Protein AF-A0A6N7ZIE1-F1 (afdb_monomer)

Sequence (97 aa):
MPTAGNAPGGEATAQGERPASGERPAAGTGRAQRPQRKSVLLRLDPAVHDALARWAGDDLRSVNAQIEMLLRRALDDAGRLPRDVRPPRRPGRPPRT

Mean predicted aligned error: 16.47 Å

Radius of gyration: 31.72 Å; Cα contacts (8 Å, |Δi|>4): 17; chains: 1; bounding box: 100×53×30 Å

Secondary structure (DSSP, 8-state):
---------------------------------PPPPPP------HHHHHHHHHHHHHTT--HHHHHHHHHHHHHHHTT---TTPPPPPPP-PPP--

Solvent-accessible surface area (backbone atoms only — not comparable to full-atom values): 6924 Å² total; per-residue (Å²): 136,87,84,88,86,88,85,90,79,87,83,89,78,77,88,74,82,74,74,80,81,71,84,73,80,82,80,74,73,78,73,73,79,72,76,84,78,86,85,76,92,78,90,70,60,67,70,58,50,51,53,47,45,50,53,14,54,77,70,78,41,52,51,68,59,44,52,52,51,51,51,51,48,55,28,47,78,67,74,65,55,64,92,82,65,76,76,80,80,72,84,78,73,77,79,85,127

Organism: NCBI:txid2672572

Nearest PDB structures (foldseek):
  1bdv-assembly1_B  TM=9.061E-01  e=1.707E-01  Lederbergvirus P22
  5x3t-assembly1_G  TM=7.809E-01  e=3.071E+00  Mycobacterium tuberculosis H37Rv

Structure (mmCIF, N/CA/C/O backbone):
data_AF-A0A6N7ZIE1-F1
#
_entry.id   AF-A0A6N7ZIE1-F1
#
loop_
_atom_site.group_PDB
_atom_site.id
_atom_site.type_symbol
_atom_site.label_atom_id
_atom_site.label_alt_id
_atom_site.label_comp_id
_atom_site.label_asym_id
_atom_site.label_entity_id
_atom_site.label_seq_id
_atom_site.pdbx_PDB_ins_code
_atom_site.Cartn_x
_atom_site.Cartn_y
_atom_site.Cartn_z
_atom_site.occupancy
_atom_site.B_iso_or_equiv
_atom_site.auth_seq_id
_atom_site.auth_comp_id
_atom_site.auth_asym_id
_atom_site.auth_atom_id
_atom_site.pdbx_PDB_model_num
ATOM 1 N N . MET A 1 1 ? 88.232 14.280 -9.370 1.00 57.09 1 MET A N 1
ATOM 2 C CA . MET A 1 1 ? 87.932 14.826 -10.717 1.00 57.09 1 MET A CA 1
ATOM 3 C C . MET A 1 1 ? 86.803 13.971 -11.275 1.00 57.09 1 MET A C 1
ATOM 5 O O . MET A 1 1 ? 87.022 12.763 -11.284 1.00 57.09 1 MET A O 1
ATOM 9 N N . PRO A 1 2 ? 85.581 14.497 -11.510 1.00 53.16 2 PRO A N 1
ATOM 10 C CA . PRO A 1 2 ? 85.214 15.612 -12.415 1.00 53.16 2 PRO A CA 1
ATOM 11 C C . PRO A 1 2 ? 84.590 16.828 -11.678 1.00 53.16 2 PRO A C 1
ATOM 13 O O . PRO A 1 2 ? 83.966 16.656 -10.639 1.00 53.16 2 PRO A O 1
ATOM 16 N N . THR A 1 3 ? 85.043 18.062 -11.935 1.00 56.16 3 THR A N 1
ATOM 17 C CA . THR A 1 3 ? 84.508 19.131 -12.826 1.00 56.16 3 THR A CA 1
ATOM 18 C C . THR A 1 3 ? 83.091 19.633 -12.522 1.00 56.16 3 THR A C 1
ATOM 20 O O . THR A 1 3 ? 82.105 18.926 -12.700 1.00 56.16 3 THR A O 1
ATOM 23 N N . ALA A 1 4 ? 83.037 20.901 -12.108 1.00 48.09 4 ALA A N 1
ATOM 24 C CA . ALA A 1 4 ? 81.848 21.715 -11.903 1.00 48.09 4 ALA A CA 1
ATOM 25 C C . ALA A 1 4 ? 81.158 22.118 -13.217 1.00 48.09 4 ALA A C 1
ATOM 27 O O . ALA A 1 4 ? 81.794 22.164 -14.268 1.00 48.09 4 ALA A O 1
ATOM 28 N N . GLY A 1 5 ? 79.901 22.551 -13.087 1.00 49.28 5 GLY A N 1
ATOM 29 C CA . GLY A 1 5 ? 79.308 23.572 -13.949 1.00 49.28 5 GLY A CA 1
ATOM 30 C C . GLY A 1 5 ? 78.075 23.119 -14.720 1.00 49.28 5 GLY A C 1
ATOM 31 O O . GLY A 1 5 ? 78.214 22.507 -15.769 1.00 49.28 5 GLY A O 1
ATOM 32 N N . ASN A 1 6 ? 76.884 23.492 -14.237 1.00 49.50 6 ASN A N 1
ATOM 33 C CA . ASN A 1 6 ? 75.975 24.358 -14.999 1.00 49.50 6 ASN A CA 1
ATOM 34 C C . ASN A 1 6 ? 74.788 24.832 -14.127 1.00 49.50 6 ASN A C 1
ATOM 36 O O . ASN A 1 6 ? 73.985 24.032 -13.659 1.00 49.50 6 ASN A O 1
ATOM 40 N N . ALA A 1 7 ? 74.681 26.144 -13.950 1.00 51.91 7 ALA A N 1
ATOM 41 C CA . ALA A 1 7 ? 73.446 26.918 -13.788 1.00 51.91 7 ALA A CA 1
ATOM 42 C C . ALA A 1 7 ? 73.644 28.133 -14.722 1.00 51.91 7 ALA A C 1
ATOM 44 O O . ALA A 1 7 ? 74.802 28.559 -14.823 1.00 51.91 7 ALA A O 1
ATOM 45 N N . PRO A 1 8 ? 72.624 28.717 -15.396 1.00 54.25 8 PRO A N 1
ATOM 46 C CA . PRO A 1 8 ? 71.501 29.378 -14.709 1.00 54.25 8 PRO A CA 1
ATOM 47 C C . PRO A 1 8 ? 70.176 29.504 -15.519 1.00 54.25 8 PRO A C 1
ATOM 49 O O . PRO A 1 8 ? 70.077 29.096 -16.671 1.00 54.25 8 PRO A O 1
ATOM 52 N N . GLY A 1 9 ? 69.176 30.149 -14.905 1.00 40.12 9 GLY A N 1
ATOM 53 C CA . GLY A 1 9 ? 67.934 30.649 -15.524 1.00 40.12 9 GLY A CA 1
ATOM 54 C C . GLY A 1 9 ? 66.729 30.201 -14.697 1.00 40.12 9 GLY A C 1
ATOM 55 O O . GLY A 1 9 ? 66.372 29.034 -14.735 1.00 40.12 9 GLY A O 1
ATOM 56 N N . GLY A 1 10 ? 66.161 31.008 -13.793 1.00 45.00 10 GLY A N 1
ATOM 57 C CA . GLY A 1 10 ? 65.449 32.247 -14.127 1.00 45.00 10 GLY A CA 1
ATOM 58 C C . GLY A 1 10 ? 64.207 31.837 -14.916 1.00 45.00 10 GLY A C 1
ATOM 59 O O . GLY A 1 10 ? 64.344 31.491 -16.075 1.00 45.00 10 GLY A O 1
ATOM 60 N N . GLU A 1 11 ? 63.042 31.657 -14.297 1.00 44.75 11 GLU A N 1
ATOM 61 C CA . GLU A 1 11 ? 62.085 32.743 -14.086 1.00 44.75 11 GLU A CA 1
ATOM 62 C C . GLU A 1 11 ? 61.252 32.518 -12.813 1.00 44.75 11 GLU A C 1
ATOM 64 O O . GLU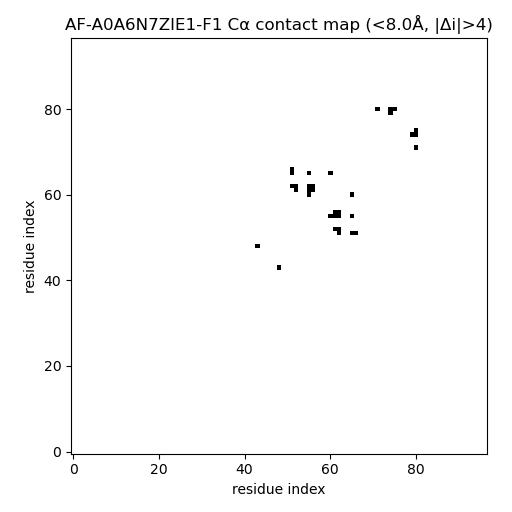 A 1 11 ? 60.464 31.581 -12.693 1.00 44.75 11 GLU A O 1
ATOM 69 N N . ALA A 1 12 ? 61.413 33.431 -11.85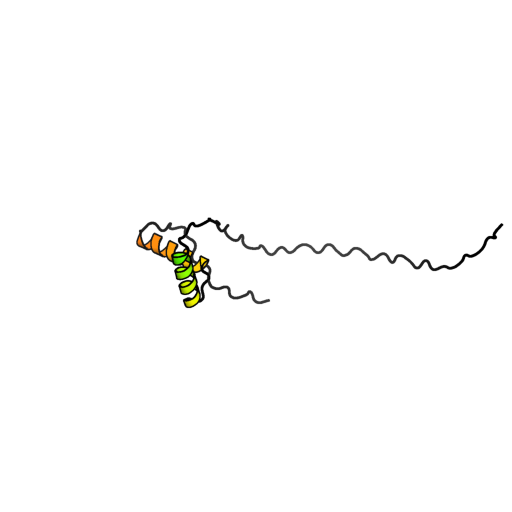8 1.00 51.97 12 ALA A N 1
ATOM 70 C CA . ALA A 1 12 ? 60.405 33.697 -10.851 1.00 51.97 12 ALA A CA 1
ATOM 71 C C . ALA A 1 12 ? 59.393 34.660 -11.478 1.00 51.97 12 ALA A C 1
ATOM 73 O O . ALA A 1 12 ? 59.722 35.816 -11.739 1.00 51.97 12 ALA A O 1
ATOM 74 N N . THR A 1 13 ? 58.163 34.207 -11.706 1.00 51.62 13 THR A N 1
ATOM 75 C CA . THR A 1 13 ? 57.048 35.111 -11.995 1.00 51.62 13 THR A CA 1
ATOM 76 C C . THR A 1 13 ? 56.014 34.975 -10.892 1.00 51.62 13 THR A C 1
ATOM 78 O O . THR A 1 13 ? 55.289 33.991 -10.795 1.00 51.62 13 THR A O 1
ATOM 81 N N . ALA A 1 14 ? 56.059 35.980 -10.021 1.00 49.78 14 ALA A N 1
ATOM 82 C CA . ALA A 1 14 ? 54.968 36.579 -9.270 1.00 49.78 14 ALA A CA 1
ATOM 83 C C . ALA A 1 14 ? 53.763 35.680 -8.955 1.00 49.78 14 ALA A C 1
ATOM 85 O O . ALA A 1 14 ? 52.866 35.455 -9.767 1.00 49.78 14 ALA A O 1
ATOM 86 N N . GLN A 1 15 ? 53.708 35.289 -7.685 1.00 45.94 15 GLN A N 1
ATOM 87 C CA . GLN A 1 15 ? 52.477 34.959 -6.986 1.00 45.94 15 GLN A CA 1
ATOM 88 C C . GLN A 1 15 ? 51.531 36.164 -7.093 1.00 45.94 15 GLN A C 1
ATOM 90 O O . GLN A 1 15 ? 51.687 37.157 -6.392 1.00 45.94 15 GLN A O 1
ATOM 95 N N . GLY A 1 16 ? 50.576 36.095 -8.018 1.00 43.91 16 GLY A N 1
ATOM 96 C CA . GLY A 1 16 ? 49.427 36.987 -8.024 1.00 43.91 16 GLY A CA 1
ATOM 97 C C . GLY A 1 16 ? 48.495 36.583 -6.890 1.00 43.91 16 GLY A C 1
ATOM 98 O O . GLY A 1 16 ? 47.779 35.586 -7.002 1.00 43.91 16 GLY A O 1
ATOM 99 N N . GLU A 1 17 ? 48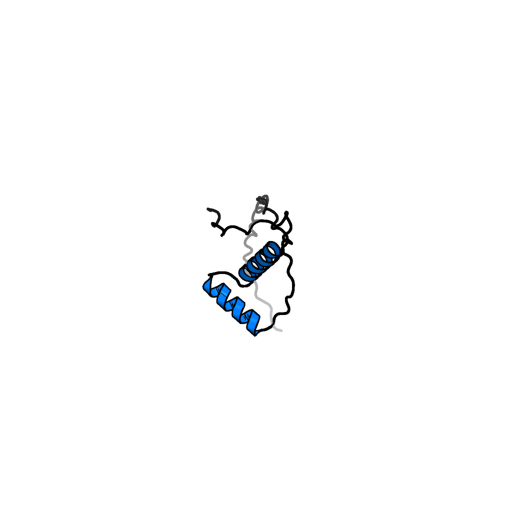.523 37.349 -5.802 1.00 53.81 17 GLU A N 1
ATOM 100 C CA . GLU A 1 17 ? 47.493 37.362 -4.768 1.00 53.81 17 GLU A CA 1
ATOM 101 C C . GLU A 1 17 ? 46.114 37.465 -5.432 1.00 53.81 17 GLU A C 1
ATOM 103 O O . GLU A 1 17 ? 45.734 38.493 -5.993 1.00 53.81 17 GLU A O 1
ATOM 108 N N . ARG A 1 18 ? 45.348 36.369 -5.397 1.00 57.50 18 ARG A N 1
ATOM 109 C CA . ARG A 1 18 ? 43.918 36.420 -5.694 1.00 57.50 18 ARG A CA 1
ATOM 110 C C . ARG A 1 18 ? 43.226 37.004 -4.463 1.00 57.50 18 ARG A C 1
ATOM 112 O O . ARG A 1 18 ? 43.316 36.389 -3.399 1.00 57.50 18 ARG A O 1
ATOM 119 N N . PRO A 1 19 ? 42.536 38.150 -4.576 1.00 49.94 19 PRO A N 1
ATOM 120 C CA . PRO A 1 19 ? 41.827 38.724 -3.448 1.00 49.94 19 PRO A CA 1
ATOM 121 C C . PRO A 1 19 ? 40.695 37.798 -3.000 1.00 49.94 19 PRO A C 1
ATOM 123 O O . PRO A 1 19 ? 40.087 37.082 -3.803 1.00 49.94 19 PRO A O 1
ATOM 126 N N . ALA A 1 20 ? 40.459 37.832 -1.688 1.00 59.59 20 ALA A N 1
ATOM 127 C CA . ALA A 1 20 ? 39.462 37.084 -0.944 1.00 59.59 20 ALA A CA 1
ATOM 128 C C . ALA A 1 20 ? 38.162 36.901 -1.739 1.00 59.59 20 ALA A C 1
ATOM 130 O O . ALA A 1 20 ? 37.449 37.858 -2.046 1.00 59.59 20 ALA A O 1
ATOM 131 N N . SER A 1 21 ? 37.854 35.643 -2.063 1.00 58.28 21 SER A N 1
ATOM 132 C CA . SER A 1 21 ? 36.525 35.266 -2.526 1.00 58.28 21 SER A CA 1
ATOM 133 C C . SER A 1 21 ? 35.552 35.587 -1.402 1.00 58.28 21 SER A C 1
ATOM 135 O O . SER A 1 21 ? 35.539 34.901 -0.384 1.00 58.28 21 SER A O 1
ATOM 137 N N . GLY A 1 22 ? 34.804 36.674 -1.591 1.00 53.88 22 GLY A N 1
ATOM 138 C CA . GLY A 1 22 ? 33.809 37.168 -0.659 1.00 53.88 22 GLY A CA 1
ATOM 139 C C . GLY A 1 22 ? 32.941 36.042 -0.119 1.00 53.88 22 GLY A C 1
ATOM 140 O O . GLY A 1 22 ? 32.384 35.232 -0.869 1.00 53.88 22 GLY A O 1
ATOM 141 N N . GLU A 1 23 ? 32.856 36.025 1.204 1.00 56.34 23 GLU A N 1
ATOM 142 C CA . GLU A 1 23 ? 31.875 35.307 1.991 1.00 56.34 23 GLU A CA 1
ATOM 143 C C . GLU A 1 23 ? 30.495 35.502 1.348 1.00 56.34 23 GLU A C 1
ATOM 145 O O . GLU A 1 23 ? 29.907 36.582 1.403 1.00 56.34 23 GLU A O 1
ATOM 150 N N . ARG A 1 24 ? 29.986 34.477 0.657 1.00 61.91 24 ARG A N 1
ATOM 151 C CA . ARG A 1 24 ? 28.591 34.473 0.215 1.00 61.91 24 ARG A CA 1
ATOM 152 C C . ARG A 1 24 ? 27.749 34.148 1.446 1.00 61.91 24 ARG A C 1
ATOM 154 O O . ARG A 1 24 ? 27.857 33.019 1.929 1.00 61.91 24 ARG A O 1
ATOM 161 N N . PRO A 1 25 ? 26.911 35.069 1.959 1.00 51.03 25 PRO A N 1
ATOM 162 C CA . PRO A 1 25 ? 26.016 34.728 3.048 1.00 51.03 25 PRO A CA 1
ATOM 163 C C . PRO A 1 25 ? 25.059 33.638 2.563 1.00 51.03 25 PRO A C 1
ATOM 165 O O . PRO A 1 25 ? 24.392 33.763 1.532 1.00 51.03 25 PRO A O 1
ATOM 168 N N . ALA A 1 26 ? 25.043 32.533 3.304 1.00 58.78 26 ALA A N 1
ATOM 169 C CA . ALA A 1 26 ? 24.192 31.385 3.066 1.00 58.78 26 ALA A CA 1
ATOM 170 C C . ALA A 1 26 ? 22.716 31.788 3.209 1.00 58.78 26 ALA A C 1
ATOM 172 O O . ALA A 1 26 ? 22.160 31.804 4.305 1.00 58.78 26 ALA A O 1
ATOM 173 N N . ALA A 1 27 ? 22.055 32.087 2.090 1.00 54.41 27 ALA A N 1
ATOM 174 C CA . ALA A 1 27 ? 20.606 32.227 2.040 1.00 54.41 27 ALA A CA 1
ATOM 175 C C . ALA A 1 27 ? 19.962 30.831 2.086 1.00 54.41 27 ALA A C 1
ATOM 177 O O . ALA A 1 27 ? 19.533 30.269 1.079 1.00 54.41 27 ALA A O 1
ATOM 178 N N . GLY A 1 28 ? 19.926 30.240 3.281 1.00 54.22 28 GLY A N 1
ATOM 179 C CA . GLY A 1 28 ? 19.132 29.055 3.567 1.00 54.22 28 GLY A CA 1
ATOM 180 C C . GLY A 1 28 ? 17.648 29.408 3.536 1.00 54.22 28 GLY A C 1
ATOM 181 O O . GLY A 1 28 ? 17.066 29.742 4.564 1.00 54.22 28 GLY A O 1
ATOM 182 N N . THR A 1 29 ? 17.005 29.317 2.371 1.00 60.22 29 THR A N 1
ATOM 183 C CA . THR A 1 29 ? 15.540 29.299 2.310 1.00 60.22 29 THR A CA 1
ATOM 184 C C . THR A 1 29 ? 15.067 28.046 3.039 1.00 60.22 29 THR A C 1
ATOM 186 O O . THR A 1 29 ? 15.366 26.928 2.610 1.00 60.22 29 THR A O 1
ATOM 189 N N . GLY A 1 30 ? 14.388 28.235 4.172 1.00 57.19 30 GLY A N 1
ATOM 190 C CA . GLY A 1 30 ? 13.998 27.178 5.097 1.00 57.19 30 GLY A CA 1
ATOM 191 C C . GLY A 1 30 ? 13.375 25.979 4.388 1.00 57.19 30 GLY A C 1
ATOM 192 O O . GLY A 1 30 ? 12.230 26.018 3.936 1.00 57.19 30 GLY A O 1
ATOM 193 N N . ARG A 1 31 ? 14.125 24.876 4.313 1.00 63.44 31 ARG A N 1
ATOM 194 C CA . ARG A 1 31 ? 13.582 23.581 3.913 1.00 63.44 31 ARG A CA 1
ATOM 195 C C . ARG A 1 31 ? 12.596 23.185 5.002 1.00 63.44 31 ARG A C 1
ATOM 197 O O . ARG A 1 31 ? 13.018 22.696 6.045 1.00 63.44 31 ARG A O 1
ATOM 204 N N . ALA A 1 32 ? 11.304 23.430 4.767 1.00 64.50 32 ALA A N 1
ATOM 205 C CA . ALA A 1 32 ? 10.228 22.997 5.651 1.00 64.50 32 ALA A CA 1
ATOM 206 C C . ALA A 1 32 ? 10.536 21.572 6.124 1.00 64.50 32 ALA A C 1
ATOM 208 O O . ALA A 1 32 ? 10.708 20.673 5.288 1.00 64.50 32 ALA A O 1
ATOM 209 N N . GLN A 1 33 ? 10.702 21.402 7.440 1.00 64.31 33 GLN A N 1
ATOM 210 C CA . GLN A 1 33 ? 11.155 20.150 8.033 1.00 64.31 33 GLN A CA 1
ATOM 211 C C . GLN A 1 33 ? 10.268 19.026 7.496 1.00 64.31 33 GLN A C 1
ATOM 213 O O . GLN A 1 33 ? 9.048 19.012 7.693 1.00 64.31 33 GLN A O 1
ATOM 218 N N . ARG A 1 34 ? 10.854 18.118 6.705 1.00 64.75 34 ARG A N 1
ATOM 219 C CA . ARG A 1 34 ? 10.106 16.956 6.234 1.00 64.75 34 ARG A CA 1
ATOM 220 C C . ARG A 1 34 ? 9.803 16.131 7.488 1.00 64.75 34 ARG A C 1
ATOM 222 O O . ARG A 1 34 ? 10.756 15.781 8.174 1.00 64.75 34 ARG A O 1
ATOM 229 N N . PRO A 1 35 ? 8.527 15.825 7.787 1.00 68.06 35 PRO A N 1
ATOM 230 C CA . PRO A 1 35 ? 8.190 14.968 8.910 1.00 68.06 35 PRO A CA 1
ATOM 231 C C . PRO A 1 35 ? 9.001 13.680 8.791 1.00 68.06 35 PRO A C 1
ATOM 233 O O . PRO A 1 35 ? 9.080 13.095 7.702 1.00 68.06 35 PRO A O 1
ATOM 236 N N . GLN A 1 36 ? 9.645 13.307 9.896 1.00 74.50 36 GLN A N 1
ATOM 237 C CA . GLN A 1 36 ? 10.507 12.139 9.977 1.00 74.50 36 GLN A CA 1
ATOM 238 C C . GLN A 1 36 ? 9.694 10.912 9.548 1.00 74.50 36 GLN A C 1
ATOM 240 O O . GLN A 1 36 ? 8.690 10.563 10.171 1.00 74.50 36 GLN A O 1
ATOM 245 N N . ARG A 1 37 ? 10.093 10.274 8.445 1.00 75.62 37 ARG A N 1
ATOM 246 C CA . ARG A 1 37 ? 9.490 9.010 8.014 1.00 75.62 37 ARG A CA 1
ATOM 247 C C . ARG A 1 37 ? 10.082 7.902 8.874 1.00 75.62 37 ARG A C 1
ATOM 249 O O . ARG A 1 37 ? 11.302 7.809 8.979 1.00 75.62 37 ARG A O 1
ATOM 256 N N . LYS A 1 38 ? 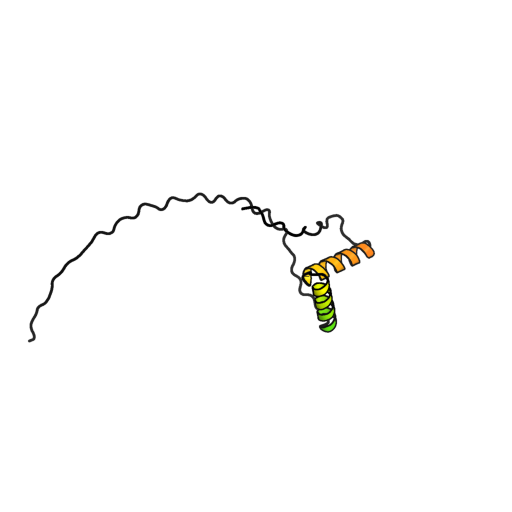9.229 7.081 9.481 1.00 78.38 38 LYS A N 1
ATOM 257 C CA . LYS A 1 38 ? 9.663 5.894 10.222 1.00 78.38 38 LYS A CA 1
ATOM 258 C C . LYS A 1 38 ? 9.945 4.776 9.217 1.00 78.38 38 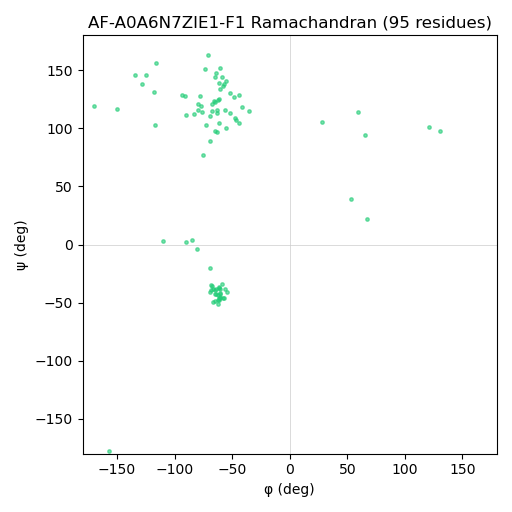LYS A C 1
ATOM 260 O O . LYS A 1 38 ? 9.053 4.417 8.453 1.00 78.38 38 LYS A O 1
ATOM 265 N N . SER A 1 39 ? 11.172 4.259 9.192 1.00 80.62 39 SER A N 1
ATOM 266 C CA . SER A 1 39 ? 11.524 3.047 8.447 1.00 80.62 39 SER A CA 1
ATOM 267 C C . SER A 1 39 ? 11.362 1.833 9.352 1.00 80.62 39 SER A C 1
ATOM 269 O O . SER A 1 39 ? 11.913 1.808 10.451 1.00 80.62 39 SER A O 1
ATOM 271 N N . VAL A 1 40 ? 10.618 0.834 8.888 1.00 82.19 40 VAL A N 1
ATOM 272 C CA . VAL A 1 40 ? 10.378 -0.423 9.604 1.00 82.19 40 VAL A CA 1
ATOM 273 C C . VAL A 1 40 ? 10.713 -1.570 8.659 1.00 82.19 40 VAL A C 1
ATOM 275 O O . VAL A 1 40 ? 10.373 -1.508 7.478 1.00 82.19 40 VAL A O 1
ATOM 278 N N . LEU A 1 41 ? 11.382 -2.606 9.168 1.00 87.75 41 LEU A N 1
ATOM 279 C CA . LEU A 1 41 ? 11.597 -3.846 8.425 1.00 87.75 41 LEU A CA 1
ATOM 280 C C . LEU A 1 41 ? 10.325 -4.693 8.501 1.00 87.75 41 LEU A C 1
ATOM 282 O O . LEU A 1 41 ? 9.924 -5.115 9.585 1.00 87.75 41 LEU A O 1
ATOM 286 N N . LEU A 1 42 ? 9.691 -4.928 7.355 1.00 86.88 42 LEU A N 1
ATOM 287 C CA . LEU A 1 42 ? 8.529 -5.803 7.246 1.00 86.88 42 LEU A CA 1
ATOM 288 C C . LEU A 1 42 ? 8.995 -7.209 6.872 1.00 86.88 42 LEU A C 1
ATOM 290 O O . LEU A 1 42 ? 9.739 -7.383 5.909 1.00 86.88 42 LEU A O 1
ATOM 294 N N . ARG A 1 43 ? 8.547 -8.213 7.627 1.00 92.38 43 ARG A N 1
ATOM 295 C CA . ARG A 1 43 ? 8.674 -9.615 7.221 1.00 92.38 43 ARG A CA 1
ATOM 296 C C . ARG A 1 43 ? 7.425 -9.973 6.436 1.00 92.38 43 ARG A C 1
ATOM 298 O O . ARG A 1 43 ? 6.338 -9.998 7.005 1.00 92.38 43 ARG A O 1
ATOM 305 N N . LEU A 1 44 ? 7.592 -10.198 5.141 1.00 88.81 44 LEU A N 1
ATOM 306 C CA . LEU A 1 44 ? 6.511 -10.548 4.236 1.00 88.81 44 LEU A CA 1
ATOM 307 C C . LEU A 1 44 ? 6.867 -11.844 3.518 1.00 88.81 44 LEU A C 1
ATOM 309 O O . LEU A 1 44 ? 8.037 -12.091 3.226 1.00 88.81 44 LEU A O 1
ATOM 313 N N . ASP A 1 45 ? 5.852 -12.655 3.243 1.00 95.19 45 ASP A N 1
ATOM 314 C CA . ASP A 1 45 ? 6.004 -13.780 2.335 1.00 95.19 45 ASP A CA 1
ATOM 315 C C . ASP A 1 45 ? 6.424 -13.270 0.935 1.00 95.19 45 ASP A C 1
ATOM 317 O O . ASP A 1 45 ? 5.832 -12.297 0.448 1.00 95.19 45 ASP A O 1
ATOM 321 N N . PRO A 1 46 ? 7.430 -13.878 0.276 1.00 93.50 46 PRO A N 1
ATOM 322 C CA . PRO A 1 46 ? 7.907 -13.417 -1.028 1.00 93.50 46 PRO A CA 1
ATOM 323 C C . PRO A 1 46 ? 6.812 -13.352 -2.101 1.00 93.50 46 PRO A C 1
ATOM 325 O O . PRO A 1 46 ? 6.767 -12.394 -2.870 1.00 93.50 46 PRO A O 1
ATOM 328 N N . ALA A 1 47 ? 5.875 -14.304 -2.125 1.00 96.19 47 ALA A N 1
ATOM 329 C CA . ALA A 1 47 ? 4.804 -14.311 -3.117 1.00 96.19 47 ALA A CA 1
ATOM 330 C C . ALA A 1 47 ? 3.823 -13.149 -2.899 1.00 96.19 47 ALA A C 1
ATOM 332 O O . ALA A 1 47 ? 3.328 -12.555 -3.861 1.00 96.19 47 ALA A O 1
ATOM 333 N N . VAL A 1 48 ? 3.576 -12.780 -1.638 1.00 95.62 48 VAL A N 1
ATOM 334 C CA . VAL A 1 48 ? 2.747 -11.614 -1.297 1.00 95.62 48 VAL A CA 1
ATOM 335 C C . VAL A 1 48 ? 3.458 -10.317 -1.675 1.00 95.62 48 VAL A C 1
ATOM 337 O O . VAL A 1 48 ? 2.826 -9.410 -2.219 1.00 95.62 48 VAL A O 1
ATOM 340 N N . HIS A 1 49 ? 4.769 -10.230 -1.435 1.00 95.25 49 HIS A N 1
ATOM 341 C CA . HIS A 1 49 ? 5.567 -9.091 -1.880 1.00 95.25 49 HIS A CA 1
ATOM 342 C C . HIS A 1 49 ? 5.467 -8.904 -3.400 1.00 95.25 49 HIS A C 1
ATOM 344 O O . HIS A 1 49 ? 5.210 -7.795 -3.868 1.00 95.25 49 HIS A O 1
ATOM 350 N N . ASP A 1 50 ? 5.597 -9.985 -4.165 1.00 96.69 50 ASP A N 1
ATOM 351 C CA . ASP A 1 50 ? 5.543 -9.928 -5.624 1.00 96.69 50 ASP A CA 1
ATOM 352 C C . ASP A 1 50 ? 4.157 -9.540 -6.144 1.00 96.69 50 ASP A C 1
ATOM 354 O O . ASP A 1 50 ? 4.044 -8.762 -7.092 1.00 96.69 50 ASP A O 1
ATOM 358 N N . ALA A 1 51 ? 3.091 -10.033 -5.510 1.00 97.25 51 ALA A N 1
ATOM 359 C CA . ALA A 1 51 ? 1.729 -9.623 -5.834 1.00 97.25 51 ALA A CA 1
ATOM 360 C C . ALA A 1 51 ? 1.513 -8.119 -5.582 1.00 97.25 51 ALA A C 1
ATOM 362 O O . ALA A 1 51 ? 0.952 -7.427 -6.434 1.00 97.25 51 ALA A O 1
ATOM 363 N N . LEU A 1 52 ? 2.013 -7.592 -4.456 1.00 96.06 52 LEU A N 1
ATOM 364 C CA . LEU A 1 52 ? 1.968 -6.157 -4.157 1.00 96.06 52 LEU A CA 1
ATOM 365 C C . LEU A 1 52 ? 2.800 -5.336 -5.143 1.00 96.06 52 LEU A C 1
ATOM 367 O O . LEU A 1 52 ? 2.375 -4.251 -5.534 1.00 96.06 52 LEU A O 1
ATOM 371 N N . ALA A 1 53 ? 3.968 -5.838 -5.547 1.00 95.69 53 ALA A N 1
ATOM 372 C CA . ALA A 1 53 ? 4.831 -5.165 -6.506 1.00 95.69 53 ALA A CA 1
ATOM 373 C C . ALA A 1 53 ? 4.171 -5.050 -7.886 1.00 95.69 53 ALA A C 1
ATOM 375 O O . ALA A 1 53 ? 4.209 -3.975 -8.484 1.00 95.69 53 ALA A O 1
ATOM 376 N N . ARG A 1 54 ? 3.515 -6.121 -8.354 1.00 97.50 54 ARG A N 1
ATOM 377 C CA . ARG A 1 54 ? 2.747 -6.110 -9.609 1.00 97.50 54 ARG A CA 1
ATOM 378 C C . ARG A 1 54 ? 1.591 -5.117 -9.547 1.00 97.50 54 ARG A C 1
ATOM 380 O O . ARG A 1 54 ? 1.531 -4.224 -10.382 1.00 97.50 54 ARG A O 1
ATOM 387 N N . TRP A 1 55 ? 0.768 -5.188 -8.499 1.00 97.44 55 TRP A N 1
ATOM 388 C CA . TRP A 1 55 ? -0.358 -4.266 -8.338 1.00 97.44 55 TRP A CA 1
ATOM 389 C C . TRP A 1 55 ? 0.091 -2.799 -8.243 1.00 97.44 55 TRP A C 1
ATOM 391 O O . TRP A 1 55 ? -0.494 -1.917 -8.866 1.00 97.44 55 TRP A O 1
ATOM 401 N N . ALA A 1 56 ? 1.171 -2.517 -7.510 1.00 96.62 56 ALA A N 1
ATOM 402 C CA . ALA A 1 56 ? 1.731 -1.170 -7.461 1.00 96.62 56 ALA A CA 1
ATOM 403 C C . ALA A 1 56 ? 2.179 -0.683 -8.852 1.00 96.62 56 ALA A C 1
ATOM 405 O O . ALA A 1 56 ? 1.973 0.487 -9.178 1.00 96.62 56 ALA A O 1
ATOM 406 N N . GLY A 1 57 ? 2.756 -1.574 -9.667 1.00 96.12 57 GLY A N 1
ATOM 407 C CA . GLY A 1 57 ? 3.114 -1.300 -11.058 1.00 96.12 57 GLY A CA 1
ATOM 408 C C . GLY A 1 57 ? 1.906 -0.933 -11.920 1.00 96.12 57 GLY A C 1
ATOM 409 O O . GLY A 1 57 ? 1.960 0.077 -12.623 1.00 96.12 57 GLY A O 1
ATOM 410 N N . ASP A 1 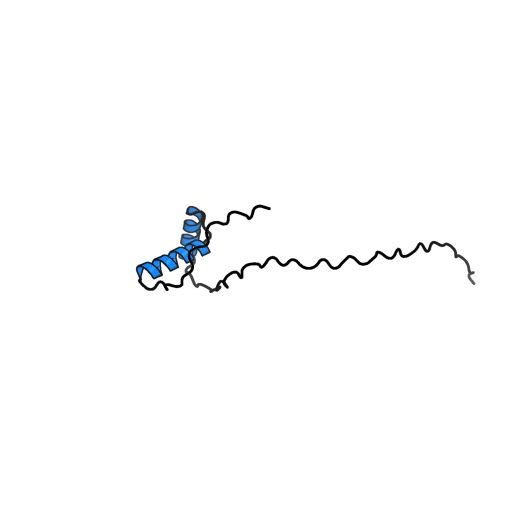58 ? 0.812 -1.686 -11.797 1.00 97.06 58 ASP A N 1
ATOM 411 C CA . ASP A 1 58 ? -0.440 -1.438 -12.527 1.00 97.06 58 ASP A CA 1
ATOM 412 C C . ASP A 1 58 ? -1.050 -0.068 -12.172 1.00 97.06 58 ASP A C 1
ATOM 414 O O . ASP A 1 58 ? -1.525 0.659 -13.045 1.00 97.06 58 ASP A O 1
ATOM 418 N N . ASP A 1 59 ? -0.954 0.337 -10.901 1.00 94.19 59 ASP A N 1
ATOM 419 C CA . ASP A 1 59 ? -1.466 1.619 -10.398 1.00 94.19 59 ASP A CA 1
ATOM 420 C C . ASP A 1 59 ? -0.489 2.804 -10.595 1.00 94.19 59 ASP A C 1
ATOM 422 O O . ASP A 1 59 ? -0.767 3.917 -10.129 1.00 94.19 59 ASP A O 1
ATOM 426 N N . LEU A 1 60 ? 0.663 2.594 -11.252 1.00 93.69 60 LEU A N 1
ATOM 427 C CA . LEU A 1 60 ? 1.753 3.575 -11.405 1.00 93.69 60 LEU A CA 1
ATOM 428 C C . LEU A 1 60 ? 2.232 4.158 -10.059 1.00 93.69 60 LEU A C 1
ATOM 430 O O . LEU A 1 60 ? 2.528 5.352 -9.923 1.00 93.69 60 LEU A O 1
ATOM 434 N N . ARG A 1 61 ? 2.303 3.307 -9.033 1.00 88.38 61 ARG A N 1
ATOM 435 C CA . ARG A 1 61 ? 2.719 3.646 -7.666 1.00 88.38 61 ARG A CA 1
ATOM 436 C C . ARG A 1 61 ? 3.993 2.904 -7.293 1.00 88.38 61 ARG A C 1
ATOM 438 O O . ARG A 1 61 ? 4.307 1.834 -7.798 1.00 88.38 61 ARG A O 1
ATOM 445 N N . SER A 1 62 ? 4.732 3.459 -6.335 1.00 93.56 62 SER A N 1
ATOM 446 C CA . SER A 1 62 ? 5.767 2.669 -5.674 1.00 93.56 62 SER A CA 1
ATOM 447 C C . SER A 1 62 ? 5.126 1.658 -4.727 1.00 93.56 62 SER A C 1
ATOM 449 O O . SER A 1 62 ? 4.083 1.930 -4.128 1.00 93.56 62 SER A O 1
ATOM 451 N N . VAL A 1 63 ? 5.800 0.529 -4.515 1.00 93.94 63 VAL A N 1
ATOM 452 C CA . VAL A 1 63 ? 5.357 -0.510 -3.570 1.00 93.94 63 VAL A CA 1
ATOM 453 C C . VAL A 1 63 ? 5.116 0.073 -2.174 1.00 93.94 63 VAL A C 1
ATOM 455 O O . VAL A 1 63 ? 4.093 -0.197 -1.556 1.00 93.94 63 VAL A O 1
ATOM 458 N N . ASN A 1 64 ? 5.985 0.974 -1.703 1.00 93.00 64 ASN A N 1
ATOM 459 C CA . ASN A 1 64 ? 5.803 1.636 -0.407 1.00 93.00 64 ASN A CA 1
ATOM 460 C C . ASN A 1 64 ? 4.553 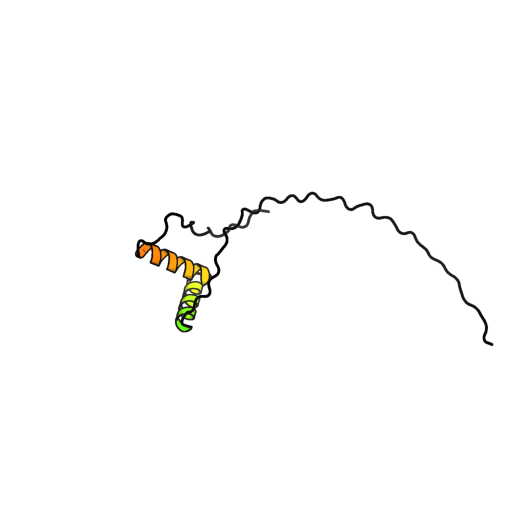2.526 -0.359 1.00 93.00 64 ASN A C 1
ATOM 462 O O . ASN A 1 64 ? 3.879 2.566 0.668 1.00 93.00 64 ASN A O 1
ATOM 466 N N . ALA A 1 65 ? 4.239 3.240 -1.445 1.00 91.62 65 ALA A N 1
ATOM 467 C CA . ALA A 1 65 ? 3.017 4.038 -1.516 1.00 91.62 65 ALA A CA 1
ATOM 468 C C . ALA A 1 65 ? 1.768 3.144 -1.531 1.00 91.62 65 ALA A C 1
ATOM 470 O O . ALA A 1 65 ? 0.765 3.496 -0.910 1.00 91.62 65 ALA A O 1
ATOM 471 N N . GLN A 1 66 ? 1.848 1.982 -2.188 1.00 95.19 66 GLN A N 1
ATOM 472 C CA . GLN A 1 66 ? 0.781 0.985 -2.188 1.00 95.19 66 GLN A CA 1
ATOM 473 C C . GLN A 1 66 ? 0.552 0.405 -0.789 1.00 95.19 66 GLN A C 1
ATOM 475 O O . GLN A 1 66 ? -0.576 0.404 -0.302 1.00 95.19 66 GLN A O 1
ATOM 480 N N . ILE A 1 67 ? 1.626 -0.006 -0.105 1.00 93.69 67 ILE A N 1
ATOM 481 C CA . ILE A 1 67 ? 1.573 -0.505 1.277 1.00 93.69 67 ILE A CA 1
ATOM 482 C C . ILE A 1 67 ? 0.977 0.555 2.210 1.00 93.69 67 ILE A C 1
ATOM 484 O O . ILE A 1 67 ? 0.097 0.246 3.008 1.00 93.69 67 ILE A O 1
ATOM 488 N N . GLU A 1 68 ? 1.411 1.815 2.107 1.00 92.38 68 GLU A N 1
ATOM 489 C CA . GLU A 1 68 ? 0.873 2.893 2.943 1.00 92.38 68 GLU A CA 1
ATOM 490 C C . GLU A 1 68 ? -0.635 3.093 2.717 1.00 92.38 68 GLU A C 1
ATOM 492 O O . GLU A 1 68 ? -1.383 3.260 3.682 1.00 92.38 68 GLU A O 1
ATOM 497 N N . MET A 1 69 ? -1.088 3.063 1.461 1.00 92.38 69 MET A N 1
ATOM 498 C CA . MET A 1 69 ? -2.506 3.185 1.117 1.00 92.38 69 MET A CA 1
ATOM 499 C C . MET A 1 69 ? -3.325 2.039 1.719 1.00 92.38 69 MET A C 1
ATOM 501 O O . MET A 1 69 ? -4.330 2.296 2.384 1.00 92.38 69 MET A O 1
ATOM 505 N N . LEU A 1 70 ? -2.852 0.801 1.565 1.00 94.06 70 LEU A N 1
ATOM 506 C CA . LEU A 1 70 ? -3.497 -0.385 2.123 1.00 94.06 70 LEU A CA 1
ATOM 507 C C . LEU A 1 70 ? -3.596 -0.337 3.645 1.00 94.06 70 LEU A C 1
ATOM 509 O O . LEU A 1 70 ? -4.662 -0.598 4.193 1.00 94.06 70 LEU A O 1
ATOM 513 N N . LEU A 1 71 ? -2.515 0.039 4.332 1.00 92.94 71 LEU A N 1
ATOM 514 C CA . LEU A 1 71 ? -2.508 0.139 5.791 1.00 92.94 71 LEU A CA 1
ATOM 515 C C . LEU A 1 71 ? -3.456 1.227 6.291 1.00 92.94 71 LEU A C 1
ATOM 517 O O . LEU A 1 71 ? -4.179 1.009 7.259 1.00 92.94 71 LEU A O 1
ATOM 521 N N . ARG A 1 72 ? -3.482 2.392 5.632 1.00 92.88 72 ARG A N 1
ATOM 522 C CA . ARG A 1 72 ? -4.415 3.472 5.982 1.00 92.88 72 ARG A CA 1
ATOM 523 C C . ARG A 1 72 ? -5.857 3.020 5.821 1.00 92.88 72 ARG A C 1
ATOM 525 O O . ARG A 1 72 ? -6.644 3.239 6.732 1.00 92.88 72 ARG A O 1
ATOM 532 N N . ARG A 1 73 ? -6.175 2.364 4.702 1.00 93.31 73 ARG A N 1
ATOM 533 C CA . ARG A 1 73 ? -7.513 1.834 4.450 1.00 93.31 73 ARG A CA 1
ATOM 534 C C . ARG A 1 73 ? -7.902 0.768 5.472 1.00 93.31 73 ARG A C 1
ATOM 536 O O . ARG A 1 73 ? -8.956 0.880 6.071 1.00 93.31 73 ARG A O 1
ATOM 543 N N . ALA A 1 74 ? -7.031 -0.201 5.744 1.00 95.62 74 ALA A N 1
ATOM 544 C CA . ALA A 1 74 ? -7.302 -1.243 6.733 1.00 95.62 74 ALA A CA 1
ATOM 545 C C . ALA A 1 74 ? -7.509 -0.676 8.150 1.00 95.62 74 ALA A C 1
ATOM 547 O O . ALA A 1 74 ? -8.340 -1.177 8.903 1.00 95.62 74 ALA A O 1
ATOM 548 N N . LEU A 1 75 ? -6.767 0.374 8.526 1.00 95.56 75 LEU A N 1
ATOM 549 C CA . LEU A 1 75 ? -6.967 1.075 9.797 1.00 95.56 75 LEU A CA 1
ATOM 550 C C . LEU A 1 75 ? -8.291 1.844 9.834 1.00 95.56 75 LEU A C 1
ATOM 552 O O . LEU A 1 75 ? -8.928 1.871 10.883 1.00 95.56 75 LEU A O 1
ATOM 556 N N . ASP A 1 76 ? -8.684 2.466 8.726 1.00 93.50 76 ASP A N 1
ATOM 557 C CA . ASP A 1 76 ? -9.950 3.193 8.595 1.00 93.50 76 ASP A CA 1
ATOM 558 C C . ASP 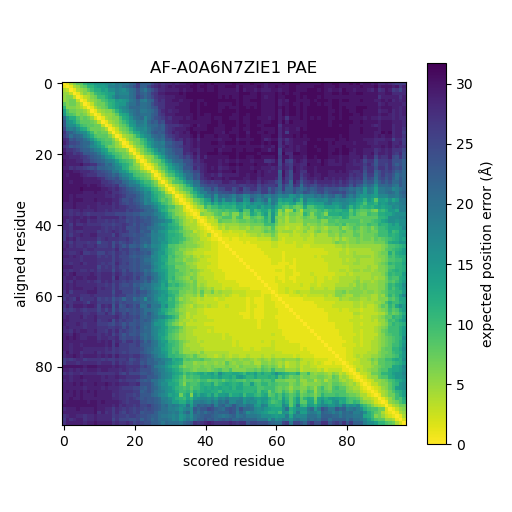A 1 76 ? -11.149 2.240 8.672 1.00 93.50 76 ASP A C 1
ATOM 560 O O . ASP A 1 76 ? -12.016 2.412 9.525 1.00 93.50 76 ASP A O 1
ATOM 564 N N . ASP A 1 77 ? -11.115 1.158 7.888 1.00 95.06 77 ASP A N 1
ATOM 565 C CA . ASP A 1 77 ? -12.130 0.100 7.879 1.00 95.06 77 ASP A CA 1
ATOM 566 C C . ASP A 1 77 ? -12.275 -0.551 9.271 1.00 95.06 77 ASP A C 1
ATOM 568 O O . ASP A 1 77 ? -13.372 -0.911 9.694 1.00 95.06 77 ASP A O 1
ATOM 572 N N . ALA A 1 78 ? -11.175 -0.667 10.024 1.00 96.19 78 ALA A N 1
ATOM 573 C CA . ALA A 1 78 ? -11.180 -1.167 11.400 1.00 96.19 78 ALA A CA 1
ATOM 574 C C . ALA A 1 78 ? -11.602 -0.119 12.453 1.00 96.19 78 ALA A C 1
ATOM 576 O O . ALA A 1 78 ? -11.646 -0.445 13.642 1.00 96.19 78 ALA A O 1
ATOM 577 N N . GLY A 1 79 ? -11.845 1.138 12.065 1.00 93.75 79 GLY A N 1
ATOM 578 C CA . GLY A 1 79 ? -12.156 2.244 12.978 1.00 93.75 79 GLY A CA 1
ATOM 579 C C . GLY A 1 79 ? -10.992 2.644 13.895 1.00 93.75 79 GLY A C 1
ATOM 580 O O . GLY A 1 79 ? -11.203 3.207 14.968 1.00 93.75 79 GLY A O 1
ATOM 581 N N . ARG A 1 80 ? -9.754 2.320 13.506 1.00 93.88 80 ARG A N 1
ATOM 582 C CA . ARG A 1 80 ? -8.521 2.522 14.290 1.00 93.88 80 ARG A CA 1
ATOM 583 C C . ARG A 1 80 ? -7.613 3.609 13.727 1.00 93.88 80 ARG A C 1
ATOM 585 O O . ARG A 1 80 ? -6.514 3.799 14.247 1.00 93.88 80 ARG A O 1
ATOM 592 N N . LEU A 1 81 ? -8.027 4.296 12.664 1.00 91.12 81 LEU A N 1
ATOM 593 C CA . LEU A 1 81 ? -7.230 5.357 12.063 1.00 91.12 81 LEU A CA 1
ATOM 594 C C . LEU A 1 81 ? -7.121 6.561 13.025 1.00 91.12 81 LEU A C 1
ATOM 596 O O . LEU A 1 81 ? -8.145 7.140 13.396 1.00 91.12 81 LEU A O 1
ATOM 600 N N . PRO A 1 82 ? -5.903 6.972 13.432 1.00 89.25 82 PRO A N 1
ATOM 601 C CA . PRO A 1 82 ? -5.736 8.145 14.287 1.00 89.25 82 PRO A CA 1
ATOM 602 C C . PRO A 1 82 ? -6.162 9.442 13.577 1.00 89.25 82 PRO A C 1
ATOM 604 O O . PRO A 1 82 ? -5.937 9.616 12.378 1.00 89.25 82 PRO A O 1
ATOM 607 N N . ARG A 1 83 ? -6.758 10.384 14.321 1.00 81.19 83 ARG A N 1
ATOM 608 C CA . ARG A 1 83 ? -7.298 11.647 13.767 1.00 81.19 83 ARG A CA 1
ATOM 609 C C . ARG A 1 83 ? -6.219 12.624 13.284 1.00 81.19 83 ARG A C 1
ATOM 611 O O . ARG A 1 83 ? -6.502 13.520 12.498 1.00 81.19 83 ARG A O 1
ATOM 618 N N . ASP A 1 84 ? -4.991 12.456 13.753 1.00 83.31 84 ASP A N 1
ATOM 619 C CA . ASP A 1 84 ? -3.804 13.267 13.467 1.00 83.31 84 ASP A CA 1
ATOM 620 C C . ASP A 1 84 ? -3.005 12.774 12.246 1.00 83.31 84 ASP A C 1
ATOM 622 O O . ASP A 1 84 ? -1.969 13.342 11.883 1.00 83.31 84 ASP A O 1
ATOM 626 N N . VAL A 1 85 ? -3.485 11.729 11.566 1.00 82.81 85 VAL A N 1
ATOM 627 C CA . VAL A 1 85 ? -2.831 11.192 10.375 1.00 82.81 85 VAL A CA 1
ATOM 628 C C . VAL A 1 85 ? -2.808 12.235 9.252 1.00 82.81 85 VAL A C 1
ATOM 630 O O . VAL A 1 85 ? -3.828 12.628 8.687 1.00 82.81 85 VAL A O 1
ATOM 633 N N . ARG A 1 86 ? -1.597 12.656 8.866 1.00 79.88 86 ARG A N 1
ATOM 634 C CA . ARG A 1 86 ? -1.395 13.637 7.792 1.00 79.88 86 ARG A CA 1
ATOM 635 C C . ARG A 1 86 ? -1.948 13.104 6.458 1.00 79.88 86 ARG A C 1
ATOM 637 O O . ARG A 1 86 ? -1.692 11.933 6.132 1.00 79.88 86 ARG A O 1
ATOM 644 N N . PRO A 1 87 ? -2.622 13.948 5.649 1.00 76.25 87 PRO A N 1
ATOM 645 C CA . PRO A 1 87 ? -3.100 13.546 4.332 1.00 76.25 87 PRO A CA 1
ATOM 646 C C . PRO A 1 87 ? -1.937 13.121 3.424 1.00 76.25 87 PRO A C 1
ATOM 648 O O . PRO A 1 87 ? -0.809 13.623 3.587 1.00 76.25 87 PRO A O 1
ATOM 651 N N . PRO A 1 88 ? -2.193 12.216 2.459 1.00 73.00 88 PRO A N 1
ATOM 652 C CA . PRO A 1 88 ? -1.184 11.789 1.504 1.00 73.00 88 PRO A CA 1
ATOM 653 C C . PRO A 1 88 ? -0.597 13.004 0.782 1.00 73.00 88 PRO A C 1
ATOM 655 O O . PRO A 1 88 ? -1.281 13.984 0.470 1.00 73.00 88 PRO A O 1
ATOM 658 N N . ARG A 1 89 ? 0.718 12.968 0.553 1.00 70.38 89 ARG A N 1
ATOM 659 C CA . ARG A 1 89 ? 1.408 14.029 -0.187 1.00 70.38 89 ARG A CA 1
ATOM 660 C C . ARG A 1 89 ? 0.811 14.085 -1.593 1.00 70.38 89 ARG A C 1
ATOM 662 O O . ARG A 1 89 ? 0.803 13.075 -2.289 1.00 70.38 89 ARG A O 1
ATOM 669 N N . ARG A 1 90 ? 0.344 15.265 -2.010 1.00 70.81 90 ARG A N 1
ATOM 670 C CA . ARG A 1 90 ? -0.072 15.485 -3.400 1.00 70.81 90 ARG A CA 1
ATOM 671 C C . ARG A 1 90 ? 1.120 15.215 -4.333 1.00 70.81 90 ARG A C 1
ATOM 673 O O . ARG A 1 90 ? 2.248 15.535 -3.934 1.00 70.81 90 ARG A O 1
ATOM 680 N N . PRO A 1 91 ? 0.892 14.655 -5.536 1.00 66.31 91 PRO A N 1
ATOM 681 C CA . PRO A 1 91 ? 1.924 14.549 -6.560 1.00 66.31 91 PRO A CA 1
ATOM 682 C C . PRO A 1 91 ? 2.628 15.897 -6.722 1.00 66.31 91 PRO A C 1
ATOM 684 O O . PRO A 1 91 ? 1.982 16.944 -6.818 1.00 66.31 91 PRO A O 1
ATOM 687 N N . GLY A 1 92 ? 3.957 15.882 -6.630 1.00 71.81 92 GLY A N 1
ATOM 688 C CA . GLY A 1 92 ? 4.750 17.101 -6.613 1.00 71.81 92 GLY A CA 1
ATOM 689 C C 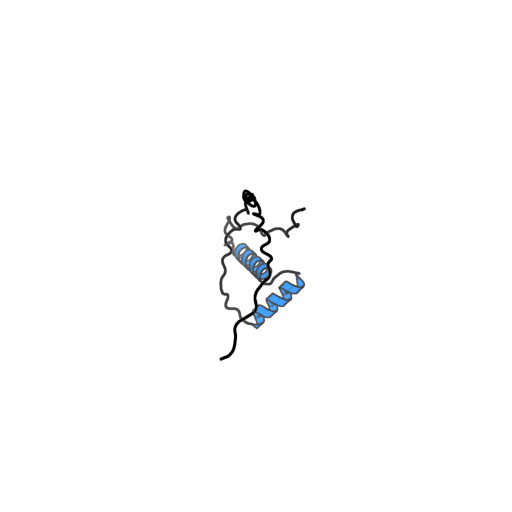. GLY A 1 92 ? 4.715 17.770 -7.977 1.00 71.81 92 GLY A C 1
ATOM 690 O O . GLY A 1 92 ? 5.335 17.274 -8.911 1.00 71.81 92 GLY A O 1
ATOM 691 N N . ARG A 1 93 ? 4.045 18.921 -8.089 1.00 75.56 93 ARG A N 1
ATOM 692 C CA . ARG A 1 93 ? 4.384 19.880 -9.143 1.00 75.56 93 ARG A CA 1
ATOM 693 C C . ARG A 1 93 ? 5.810 20.361 -8.845 1.00 75.56 93 ARG A C 1
ATOM 695 O O . ARG A 1 93 ? 6.029 20.841 -7.728 1.00 75.56 93 ARG A O 1
ATOM 702 N N . PRO A 1 94 ? 6.775 20.208 -9.767 1.00 70.62 94 PRO A N 1
ATOM 703 C CA . PRO A 1 94 ? 8.104 20.755 -9.550 1.00 70.62 94 PRO A CA 1
ATOM 704 C C . PRO A 1 94 ? 7.989 22.270 -9.306 1.00 70.62 94 PRO A C 1
ATOM 706 O O . PRO A 1 94 ? 7.157 22.925 -9.947 1.00 70.62 94 PRO A O 1
ATOM 709 N N . PRO A 1 95 ? 8.746 22.829 -8.346 1.00 69.81 95 PRO A N 1
ATOM 710 C CA . PRO A 1 95 ? 8.781 24.271 -8.147 1.00 69.81 95 PRO A CA 1
ATOM 711 C C . PRO A 1 95 ? 9.227 24.930 -9.455 1.00 69.81 95 PRO A C 1
ATOM 713 O O . PRO A 1 95 ? 10.141 24.434 -10.113 1.00 69.81 95 PRO A O 1
ATOM 716 N N . ARG A 1 96 ? 8.557 26.016 -9.854 1.00 71.00 96 ARG A N 1
ATOM 717 C CA . ARG A 1 96 ? 9.011 26.821 -10.992 1.00 71.00 96 ARG A CA 1
ATOM 718 C C . ARG A 1 96 ? 10.325 27.476 -10.574 1.00 71.00 96 ARG A C 1
ATOM 720 O O . ARG A 1 96 ? 10.324 28.231 -9.604 1.00 71.00 96 ARG A O 1
ATOM 727 N N . THR A 1 97 ? 11.410 27.102 -11.243 1.00 66.19 97 THR A N 1
ATOM 728 C CA . THR A 1 97 ? 12.644 27.893 -11.293 1.00 66.19 97 THR A CA 1
ATOM 729 C C . THR A 1 97 ? 12.373 29.224 -11.966 1.00 66.19 97 THR A C 1
ATOM 731 O O . THR A 1 97 ? 11.571 29.212 -12.933 1.00 66.19 97 THR A O 1
#

InterPro domains:
  IPR010985 Ribbon-helix-helix [SSF47598] (38-82)
  IPR013321 Arc-type ribbon-helix-helix [G3DSA:1.10.1220.10] (33-84)

pLDDT: mean 75.73, std 18.17, range [40.12, 97.5]

Foldseek 3Di:
DDDDDDDDDDDDDDDDDDPDPDDDPDPPPDPPPDPDDDDDDDDDDPVVLVVLCVVCVVVVHHSVVSVVVVVQVVCVVVVNRDPPDDDDDDDDDDDDD